Protein AF-J3C9U0-F1 (afdb_monomer)

Nearest PDB structures (foldseek):
  2knr-assembly1_A  TM=8.056E-01  e=1.288E-06  Agrobacterium fabrum str. C58
  4goq-assembly5_E  TM=7.306E-01  e=5.928E-05  Caulobacter vibrioides CB15
  6m6u-assembly1_F  TM=3.721E-01  e=9.800E+00  Shewanella oneidensis MR-1

Secondary structure (DSSP, 8-state):
--PPPEEEEEE-TTS-EEEEEEPPGGG--TT-TTS-EEEEEEEEE-HHHHHHHHHHHHHH-TT-EEEEE-S--S-GGGT-EE---

Structure (mmCIF, N/CA/C/O backbone):
data_AF-J3C9U0-F1
#
_entry.id   AF-J3C9U0-F1
#
loop_
_atom_site.group_PDB
_atom_site.id
_atom_site.type_symbol
_atom_site.label_atom_id
_atom_site.label_alt_id
_atom_site.label_comp_id
_atom_site.label_asym_id
_atom_site.label_entity_id
_atom_sit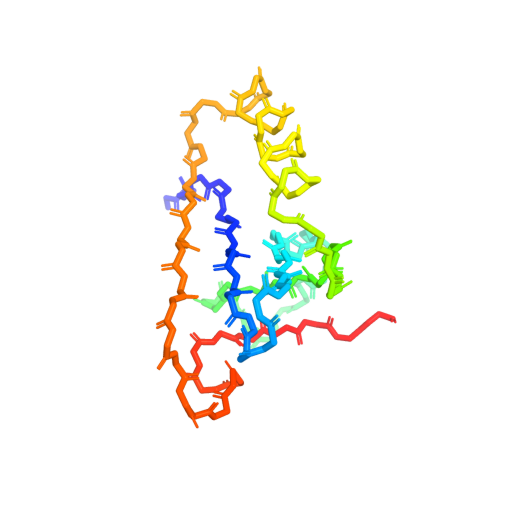e.label_seq_id
_atom_site.pdbx_PDB_ins_code
_atom_site.Cartn_x
_atom_site.Cartn_y
_atom_site.Cartn_z
_atom_site.occupancy
_atom_site.B_iso_or_equiv
_atom_site.auth_seq_id
_atom_site.auth_comp_id
_atom_site.auth_asym_id
_atom_site.auth_atom_id
_atom_site.pdbx_PDB_model_num
ATOM 1 N N . MET A 1 1 ? 5.383 4.332 -21.753 1.00 44.16 1 MET A N 1
ATOM 2 C CA . MET A 1 1 ? 4.838 5.438 -20.940 1.00 44.16 1 MET A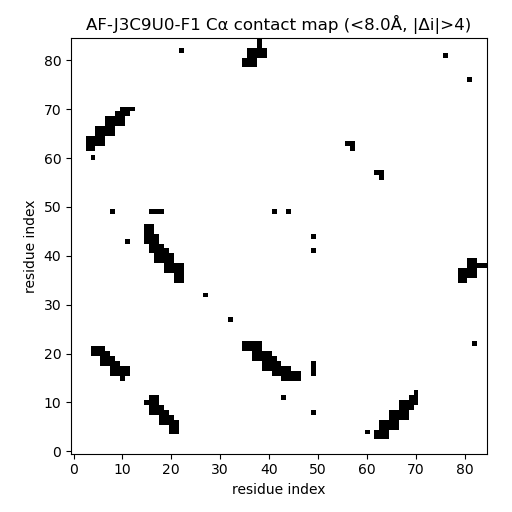 CA 1
ATOM 3 C C . MET A 1 1 ? 5.067 5.051 -19.494 1.00 44.16 1 MET A C 1
ATOM 5 O O . MET A 1 1 ? 4.574 4.002 -19.101 1.00 44.16 1 MET A O 1
ATOM 9 N N . GLU A 1 2 ? 5.870 5.811 -18.752 1.00 60.22 2 GLU A N 1
ATOM 10 C CA . GLU A 1 2 ? 5.956 5.656 -17.297 1.00 60.22 2 GLU A CA 1
ATOM 11 C C . GLU A 1 2 ? 4.620 6.128 -16.722 1.00 60.22 2 GLU A C 1
ATOM 13 O O . GLU A 1 2 ? 4.287 7.302 -16.824 1.00 60.22 2 GLU A O 1
ATOM 18 N N . ALA A 1 3 ? 3.799 5.205 -16.230 1.00 63.69 3 ALA A N 1
ATOM 19 C CA . ALA A 1 3 ? 2.665 5.574 -15.390 1.00 63.69 3 ALA A CA 1
ATOM 20 C C . ALA A 1 3 ? 3.169 5.638 -13.943 1.00 63.69 3 ALA A C 1
ATOM 22 O O . ALA A 1 3 ? 3.905 4.723 -13.549 1.00 63.69 3 ALA A O 1
ATOM 23 N N . GLY A 1 4 ? 2.780 6.692 -13.215 1.00 81.56 4 GLY A N 1
ATOM 24 C CA . GLY A 1 4 ? 3.265 7.054 -11.882 1.00 81.56 4 GLY A CA 1
ATOM 25 C C . GLY A 1 4 ? 3.236 5.945 -10.826 1.00 81.56 4 GLY A C 1
ATOM 26 O O . GLY A 1 4 ? 2.769 4.818 -11.052 1.00 81.56 4 GLY A O 1
ATOM 27 N N . ALA A 1 5 ? 3.799 6.247 -9.654 1.00 90.69 5 ALA A N 1
ATOM 28 C CA . ALA A 1 5 ? 3.897 5.285 -8.562 1.00 90.69 5 ALA A CA 1
ATOM 29 C C . ALA A 1 5 ? 2.503 4.820 -8.113 1.00 90.69 5 ALA A C 1
ATOM 31 O O . ALA A 1 5 ? 1.611 5.634 -7.896 1.00 90.69 5 ALA A O 1
ATOM 32 N N . ILE A 1 6 ? 2.313 3.509 -7.943 1.00 94.25 6 ILE A N 1
ATOM 33 C CA . ILE A 1 6 ? 1.054 2.944 -7.440 1.00 94.25 6 ILE A CA 1
ATOM 34 C C . ILE A 1 6 ? 1.290 2.397 -6.039 1.00 94.25 6 ILE A C 1
ATOM 36 O O . ILE A 1 6 ? 2.188 1.581 -5.829 1.00 94.25 6 ILE A O 1
ATOM 40 N N . PHE A 1 7 ? 0.446 2.813 -5.104 1.00 97.06 7 PHE A N 1
ATOM 41 C CA . PHE A 1 7 ? 0.351 2.241 -3.770 1.00 97.06 7 PHE A CA 1
ATOM 42 C C . PHE A 1 7 ? -0.987 1.525 -3.613 1.00 97.06 7 PHE A C 1
ATOM 44 O O . PHE A 1 7 ? -2.018 2.008 -4.082 1.00 97.06 7 PHE A O 1
ATOM 51 N N . ILE A 1 8 ? -0.975 0.380 -2.935 1.00 97.88 8 ILE A N 1
ATOM 52 C CA . ILE A 1 8 ? -2.179 -0.405 -2.654 1.00 97.88 8 ILE A CA 1
ATOM 53 C C . ILE A 1 8 ? -2.396 -0.439 -1.145 1.00 97.88 8 ILE A C 1
ATOM 55 O O . ILE A 1 8 ? -1.537 -0.908 -0.397 1.00 97.88 8 ILE A O 1
ATOM 59 N N . LYS A 1 9 ? -3.558 0.042 -0.706 1.00 98.25 9 LYS A N 1
ATOM 60 C CA . LYS A 1 9 ? -4.042 -0.023 0.673 1.00 98.25 9 LYS A CA 1
ATOM 61 C C . LYS A 1 9 ? -5.103 -1.119 0.742 1.00 98.25 9 LYS A C 1
ATOM 63 O O . LYS A 1 9 ? -6.147 -1.007 0.111 1.00 98.25 9 LYS A O 1
ATOM 68 N N . LEU A 1 10 ? -4.822 -2.195 1.470 1.00 98.38 10 LEU A N 1
ATOM 69 C CA . LEU A 1 10 ? -5.723 -3.342 1.599 1.00 98.38 10 LEU A CA 1
ATOM 70 C C . LEU A 1 10 ? -6.257 -3.416 3.026 1.00 98.38 10 LEU A C 1
ATOM 72 O O . LEU A 1 10 ? -5.469 -3.576 3.962 1.00 98.38 10 LEU A O 1
ATOM 76 N N . ARG A 1 11 ? -7.581 -3.338 3.179 1.00 98.00 11 ARG A N 1
ATOM 77 C CA . ARG A 1 11 ? -8.259 -3.504 4.465 1.00 98.00 11 ARG A CA 1
ATOM 78 C C . ARG A 1 11 ? -8.369 -4.984 4.825 1.00 98.00 11 ARG A C 1
ATOM 80 O O . ARG A 1 11 ? -8.913 -5.781 4.063 1.00 98.00 11 ARG A O 1
ATOM 87 N N . ASN A 1 12 ? -7.884 -5.344 6.006 1.00 96.25 12 ASN A N 1
ATOM 88 C CA . ASN A 1 12 ? -8.033 -6.677 6.575 1.00 96.25 12 ASN A CA 1
ATOM 89 C C . ASN A 1 12 ? -9.419 -6.843 7.232 1.00 96.25 12 ASN A C 1
ATOM 91 O O . ASN A 1 12 ? -10.021 -5.858 7.674 1.00 96.25 12 ASN A O 1
ATOM 95 N N . PRO A 1 13 ? -9.923 -8.084 7.383 1.00 94.56 13 PRO A N 1
ATOM 96 C CA . PRO A 1 13 ? -11.203 -8.342 8.052 1.00 94.56 13 PRO A CA 1
ATOM 97 C C . PRO A 1 13 ? -11.283 -7.840 9.502 1.00 94.56 13 PRO A C 1
ATOM 99 O O . PRO A 1 13 ? -12.374 -7.557 9.991 1.00 94.56 13 PRO A O 1
ATOM 102 N N . ASP A 1 14 ? -10.144 -7.725 10.189 1.00 95.12 14 ASP A N 1
ATOM 103 C CA . ASP A 1 14 ? -10.043 -7.214 11.562 1.00 95.12 14 ASP A CA 1
ATOM 104 C C . ASP A 1 14 ? -10.034 -5.674 11.650 1.00 95.12 14 ASP A C 1
ATOM 106 O O . ASP A 1 14 ? -9.979 -5.117 12.745 1.00 95.12 14 ASP A O 1
ATOM 110 N N . GLY A 1 15 ? -10.119 -4.979 10.510 1.00 95.75 15 GLY A N 1
ATOM 111 C CA . GLY A 1 15 ? -10.105 -3.520 10.424 1.00 95.75 15 GLY A CA 1
ATOM 112 C C . GLY A 1 15 ? -8.709 -2.893 10.414 1.00 95.75 15 GLY A C 1
ATOM 113 O O . GLY A 1 15 ? -8.613 -1.667 10.371 1.00 95.75 15 GLY A O 1
ATOM 114 N N . THR A 1 16 ? -7.641 -3.695 10.435 1.00 97.94 16 THR A N 1
ATOM 115 C CA . THR A 1 16 ? -6.278 -3.215 10.169 1.00 97.94 16 THR A CA 1
ATOM 116 C C . THR A 1 16 ? -6.013 -3.102 8.667 1.00 97.94 16 THR A C 1
ATOM 118 O O . THR A 1 16 ? -6.825 -3.526 7.844 1.00 97.94 16 THR A O 1
ATOM 121 N N . TYR A 1 17 ? -4.872 -2.526 8.292 1.00 98.50 17 TYR A N 1
ATOM 122 C CA . TYR A 1 17 ? -4.499 -2.321 6.897 1.00 98.50 17 TYR A CA 1
ATOM 123 C C . TYR A 1 17 ? -3.089 -2.819 6.589 1.00 98.50 17 TYR A C 1
ATOM 125 O O . TYR A 1 17 ? -2.151 -2.661 7.376 1.00 98.50 17 TYR A O 1
ATOM 133 N N . ASN A 1 18 ? -2.935 -3.355 5.382 1.00 98.12 18 ASN A N 1
ATOM 134 C CA . ASN A 1 18 ? -1.644 -3.593 4.751 1.00 98.12 18 ASN A CA 1
ATOM 135 C C . ASN A 1 18 ? -1.396 -2.510 3.697 1.00 98.12 18 ASN A C 1
ATOM 137 O O . ASN A 1 18 ? -2.313 -2.138 2.961 1.00 98.12 18 ASN A O 1
ATOM 141 N N . LEU A 1 19 ? -0.155 -2.039 3.597 1.00 98.38 19 LEU A N 1
ATOM 142 C CA . LEU A 1 19 ? 0.267 -1.100 2.560 1.00 98.38 19 LEU A CA 1
ATOM 143 C C . LEU A 1 19 ? 1.317 -1.757 1.678 1.00 98.38 19 LEU A C 1
ATOM 145 O O . LEU A 1 19 ? 2.309 -2.293 2.178 1.00 98.38 19 LEU A O 1
ATOM 149 N N . PHE A 1 20 ? 1.115 -1.649 0.372 1.00 97.50 20 PHE A N 1
ATOM 150 C CA . PHE A 1 20 ? 2.045 -2.096 -0.651 1.00 97.50 20 PHE A CA 1
ATOM 151 C C . PHE A 1 20 ? 2.467 -0.910 -1.514 1.00 97.50 20 PHE A C 1
ATOM 153 O O . PHE A 1 20 ? 1.648 -0.050 -1.835 1.00 97.50 20 PHE A O 1
ATOM 160 N N . GLY A 1 21 ? 3.743 -0.865 -1.879 1.00 95.19 21 GLY A N 1
ATOM 161 C CA . GLY A 1 21 ? 4.303 0.135 -2.788 1.00 95.19 21 GLY A CA 1
ATOM 162 C C . GLY A 1 21 ? 5.027 -0.520 -3.960 1.00 95.19 21 GLY A C 1
ATOM 163 O O . GLY A 1 21 ? 5.153 -1.747 -3.979 1.00 95.19 21 GLY A O 1
ATOM 164 N N . PRO A 1 22 ? 5.510 0.268 -4.931 1.00 92.81 22 PRO A N 1
ATOM 165 C CA . PRO A 1 22 ? 6.221 -0.266 -6.085 1.00 92.81 22 PRO A CA 1
ATOM 166 C C . PRO A 1 22 ? 7.493 -0.997 -5.640 1.00 92.81 22 PRO A C 1
ATOM 168 O O . PRO A 1 22 ? 8.249 -0.493 -4.808 1.00 92.81 22 PRO A O 1
ATOM 171 N N . ALA A 1 23 ? 7.742 -2.180 -6.201 1.00 89.56 23 ALA A N 1
ATOM 172 C CA . ALA A 1 23 ? 9.013 -2.866 -6.007 1.00 89.56 23 ALA A CA 1
ATOM 173 C C . ALA A 1 23 ? 10.171 -2.022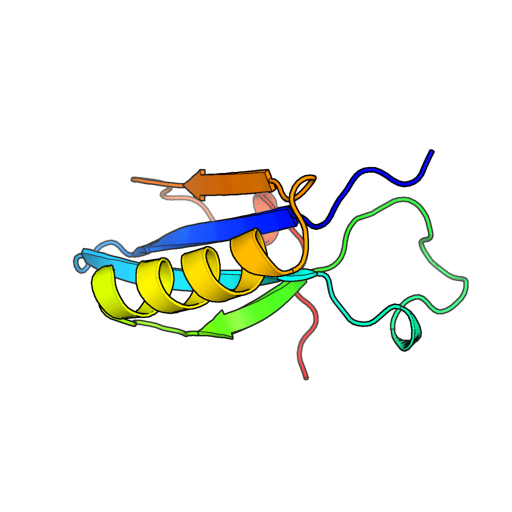 -6.587 1.00 89.56 23 ALA A C 1
ATOM 175 O O . ALA A 1 23 ? 9.980 -1.337 -7.601 1.00 89.56 23 ALA A O 1
ATOM 176 N N . PRO A 1 24 ? 11.378 -2.072 -5.991 1.00 82.44 24 PRO A N 1
ATOM 177 C CA . PRO A 1 24 ? 12.553 -1.408 -6.543 1.00 82.44 24 PRO A CA 1
ATOM 178 C C . PRO A 1 24 ? 12.803 -1.814 -7.997 1.00 82.44 24 PRO A C 1
ATOM 180 O O . PRO A 1 24 ? 12.735 -2.995 -8.332 1.00 82.44 24 PRO A O 1
ATOM 183 N N . GLN A 1 25 ? 13.179 -0.851 -8.845 1.00 71.62 25 GLN A N 1
ATOM 184 C CA . GLN A 1 25 ? 13.487 -1.112 -10.259 1.00 71.62 25 GLN A CA 1
ATOM 185 C C . GLN A 1 25 ? 14.555 -2.205 -10.449 1.00 71.62 25 GLN A C 1
ATOM 187 O O . GLN A 1 25 ? 14.489 -2.956 -11.411 1.00 71.62 25 GLN A O 1
ATOM 192 N N . MET A 1 26 ? 15.491 -2.355 -9.504 1.00 69.19 26 MET A N 1
ATOM 193 C CA . MET A 1 26 ? 16.538 -3.390 -9.539 1.00 69.19 26 MET A CA 1
ATOM 194 C C . MET A 1 26 ? 16.011 -4.834 -9.439 1.00 69.19 26 MET A C 1
ATOM 196 O O . MET A 1 26 ? 16.764 -5.757 -9.724 1.00 69.19 26 MET A O 1
ATOM 200 N N . ILE A 1 27 ? 14.756 -5.047 -9.018 1.00 67.25 27 ILE A N 1
ATOM 201 C CA . ILE A 1 27 ? 14.133 -6.383 -8.942 1.00 67.25 27 ILE A CA 1
ATOM 202 C C . ILE A 1 27 ? 13.587 -6.830 -10.307 1.00 67.25 27 ILE A C 1
ATOM 204 O O . ILE A 1 27 ? 13.382 -8.021 -10.536 1.00 67.25 27 ILE A O 1
ATOM 208 N N . TYR A 1 28 ? 13.386 -5.895 -11.236 1.00 62.78 28 TYR A N 1
ATOM 209 C CA . TYR A 1 28 ? 12.988 -6.203 -12.604 1.00 62.78 28 TYR A CA 1
ATOM 210 C C . TYR A 1 28 ? 14.215 -6.695 -13.389 1.00 62.78 28 TYR A C 1
ATOM 212 O O . TYR A 1 28 ? 14.817 -5.947 -14.153 1.00 62.78 28 TYR A O 1
ATOM 220 N N . ASP A 1 29 ? 14.608 -7.951 -13.171 1.00 57.44 29 ASP A N 1
ATOM 221 C CA . ASP A 1 29 ? 15.496 -8.676 -14.085 1.00 57.44 29 ASP A CA 1
ATOM 222 C C . ASP A 1 29 ? 14.671 -9.209 -15.276 1.00 57.44 29 ASP A C 1
ATOM 224 O O . ASP A 1 29 ? 13.470 -9.450 -15.126 1.00 57.44 29 ASP A O 1
ATOM 228 N N . GLU A 1 30 ? 15.306 -9.380 -16.441 1.00 54.16 30 GLU A N 1
ATOM 229 C CA . GLU A 1 30 ? 14.810 -9.436 -17.843 1.00 54.16 30 GLU A CA 1
ATOM 230 C C . GLU A 1 30 ? 13.601 -10.352 -18.182 1.00 54.16 30 GLU A C 1
ATOM 232 O O . GLU A 1 30 ? 13.206 -10.486 -19.340 1.00 54.16 30 GLU A O 1
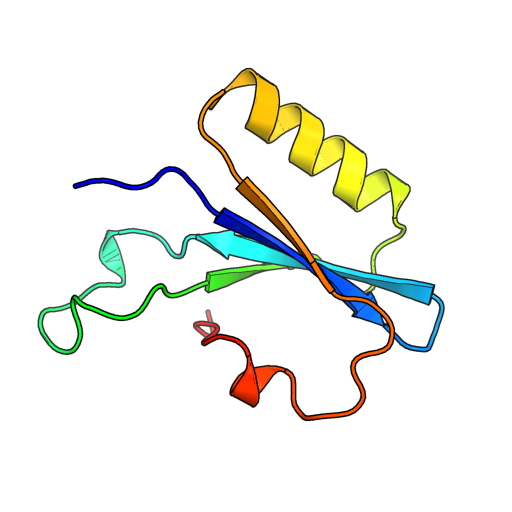ATOM 237 N N . THR A 1 31 ? 12.989 -11.007 -17.200 1.00 54.69 31 THR A N 1
ATOM 238 C CA . THR A 1 31 ? 12.056 -12.123 -17.375 1.00 54.69 31 THR A CA 1
ATOM 239 C C . THR A 1 31 ? 10.579 -11.740 -17.467 1.00 54.69 31 THR A C 1
ATOM 241 O O . THR A 1 31 ? 9.830 -12.506 -18.073 1.00 54.69 31 THR A O 1
ATOM 244 N N . LYS A 1 32 ? 10.139 -10.586 -16.932 1.00 56.81 32 LYS A N 1
ATOM 245 C CA . LYS A 1 32 ? 8.744 -10.100 -17.054 1.00 56.81 32 LYS A CA 1
ATOM 246 C C . LYS A 1 32 ? 8.618 -8.566 -16.942 1.00 56.81 32 LYS A C 1
ATOM 248 O O . LYS A 1 32 ? 8.241 -8.061 -15.888 1.00 56.81 32 LYS A O 1
ATOM 253 N N . PRO A 1 33 ? 8.894 -7.810 -18.017 1.00 56.59 33 PRO A N 1
ATOM 254 C CA . PRO A 1 33 ? 8.821 -6.345 -18.002 1.00 56.59 33 PRO A CA 1
ATOM 255 C C . PRO A 1 33 ? 7.392 -5.767 -17.935 1.00 56.59 33 PRO A C 1
ATOM 257 O O . PRO A 1 33 ? 7.245 -4.565 -17.725 1.00 56.59 33 PRO A O 1
ATOM 260 N N . ASP A 1 34 ? 6.349 -6.593 -18.098 1.00 65.38 34 ASP A N 1
ATOM 261 C CA . ASP A 1 34 ? 4.976 -6.108 -18.319 1.00 65.38 34 ASP A CA 1
ATOM 262 C C . ASP A 1 34 ? 4.072 -6.116 -17.066 1.00 65.38 34 ASP A C 1
ATOM 264 O O . ASP A 1 34 ? 3.013 -5.485 -17.073 1.00 65.38 34 ASP A O 1
ATOM 268 N N . GLU A 1 35 ? 4.463 -6.788 -15.974 1.00 75.00 35 GLU A N 1
ATOM 269 C CA . GLU A 1 35 ? 3.670 -6.859 -14.734 1.00 75.00 35 GLU A CA 1
ATOM 270 C C . GLU A 1 35 ? 4.258 -5.949 -13.647 1.00 75.00 35 GLU A C 1
ATOM 272 O O . GLU A 1 35 ? 5.447 -6.004 -13.338 1.00 75.00 35 GLU A O 1
ATOM 277 N N . ARG A 1 36 ? 3.415 -5.109 -13.029 1.00 85.38 36 ARG A N 1
ATOM 278 C CA . ARG A 1 36 ? 3.829 -4.288 -11.881 1.00 85.38 36 ARG A CA 1
ATOM 279 C C . ARG A 1 36 ? 4.028 -5.176 -10.660 1.00 85.38 36 ARG A C 1
ATOM 281 O O . ARG A 1 36 ? 3.089 -5.825 -10.202 1.00 85.38 36 ARG A O 1
ATOM 288 N N . LEU A 1 37 ? 5.233 -5.138 -10.110 1.00 89.75 37 LEU A N 1
ATOM 289 C CA . LEU A 1 37 ? 5.579 -5.808 -8.867 1.00 89.75 37 LEU A CA 1
ATOM 290 C C . LEU A 1 37 ? 5.464 -4.836 -7.697 1.00 89.75 37 LEU A C 1
ATOM 292 O O . LEU A 1 37 ? 5.867 -3.672 -7.790 1.00 89.75 37 LEU A O 1
ATOM 296 N N . PHE A 1 38 ? 4.946 -5.339 -6.581 1.00 93.56 38 PHE A N 1
ATOM 297 C CA . PHE A 1 38 ? 4.784 -4.579 -5.350 1.00 93.56 38 PHE A CA 1
ATOM 298 C C . PHE A 1 38 ? 5.602 -5.190 -4.218 1.00 93.56 38 PHE A C 1
ATOM 300 O O . PHE A 1 38 ? 5.871 -6.385 -4.208 1.00 93.56 38 PHE A O 1
ATOM 307 N N . MET A 1 39 ? 5.962 -4.385 -3.227 1.00 94.06 39 MET A N 1
ATOM 308 C CA . MET A 1 39 ? 6.534 -4.857 -1.968 1.00 94.06 39 MET A CA 1
ATOM 309 C C . MET A 1 39 ? 5.635 -4.453 -0.803 1.00 94.06 39 MET A C 1
ATOM 311 O O . MET A 1 39 ? 5.025 -3.379 -0.827 1.00 94.06 39 MET A O 1
ATOM 315 N N . GLN A 1 40 ? 5.551 -5.298 0.224 1.00 96.12 40 GLN A N 1
ATOM 316 C CA . GLN A 1 40 ? 4.818 -4.946 1.435 1.00 96.12 40 GLN A CA 1
ATOM 317 C C . GLN A 1 40 ? 5.626 -3.939 2.258 1.00 96.12 40 GLN A C 1
ATOM 319 O O . GLN A 1 40 ? 6.738 -4.222 2.690 1.00 96.12 40 GLN A O 1
ATOM 324 N N . LEU A 1 41 ? 5.049 -2.759 2.475 1.00 96.50 41 LEU A N 1
ATOM 325 C CA . LEU A 1 41 ? 5.651 -1.680 3.258 1.00 96.50 41 LEU A CA 1
ATOM 326 C C . LEU A 1 41 ? 5.193 -1.722 4.714 1.00 96.50 41 LEU A C 1
ATOM 328 O O . LEU A 1 41 ? 5.976 -1.449 5.622 1.00 96.50 41 LEU A O 1
ATOM 332 N N . LYS A 1 42 ? 3.919 -2.069 4.937 1.00 97.69 42 LYS A N 1
ATOM 333 C CA . LYS A 1 42 ? 3.328 -2.243 6.269 1.00 97.69 42 LYS A CA 1
ATOM 334 C C . LYS A 1 42 ? 2.346 -3.407 6.292 1.00 97.69 42 LYS A C 1
ATOM 336 O O . LYS A 1 42 ? 1.709 -3.726 5.285 1.00 97.69 42 LYS A O 1
ATOM 341 N N . SER A 1 43 ? 2.224 -4.024 7.463 1.00 97.44 43 SER A N 1
ATOM 342 C CA . SER A 1 43 ? 1.324 -5.144 7.724 1.00 97.44 43 SER A CA 1
ATOM 343 C C . SER A 1 43 ? 0.528 -4.896 8.999 1.00 97.44 43 SER A C 1
ATOM 345 O O . SER A 1 43 ? 1.116 -4.458 9.988 1.00 97.44 43 SER A O 1
ATOM 347 N N . ASN A 1 44 ? -0.776 -5.183 8.973 1.00 97.69 44 ASN A N 1
ATOM 348 C CA . ASN A 1 44 ? -1.692 -5.088 10.118 1.00 97.69 44 ASN A CA 1
ATOM 349 C C . ASN A 1 44 ? -1.591 -3.757 10.895 1.00 97.69 44 ASN A C 1
ATOM 351 O O . ASN A 1 44 ? -1.599 -3.735 12.126 1.00 97.69 44 ASN A O 1
ATOM 355 N N . ALA A 1 45 ? -1.456 -2.641 10.176 1.00 98.50 45 ALA A N 1
ATOM 356 C CA . ALA A 1 45 ? -1.299 -1.313 10.759 1.00 98.50 45 ALA A CA 1
ATOM 357 C C . ALA A 1 45 ? -2.648 -0.602 10.935 1.00 98.50 45 ALA A C 1
ATOM 359 O O . ALA A 1 45 ? -3.637 -0.939 10.277 1.00 98.50 45 ALA A O 1
ATOM 360 N N . ALA A 1 46 ? -2.685 0.416 11.799 1.00 98.50 46 ALA A N 1
ATOM 361 C CA . ALA A 1 46 ? -3.834 1.306 11.877 1.00 98.50 46 ALA A CA 1
ATOM 362 C C . ALA A 1 46 ? -3.943 2.142 10.59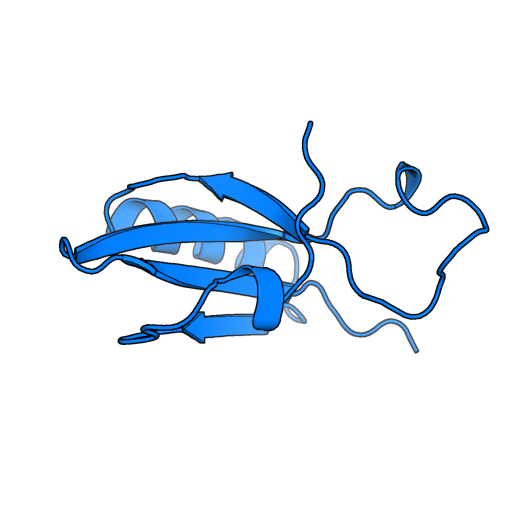5 1.00 98.50 46 ALA A C 1
ATOM 364 O O . ALA A 1 46 ? -2.941 2.511 9.982 1.00 98.50 46 ALA A O 1
ATOM 365 N N . GLU A 1 47 ? -5.168 2.491 10.211 1.00 98.19 47 GLU A N 1
ATOM 366 C CA . GLU A 1 47 ? -5.412 3.260 8.990 1.00 98.19 47 GLU A CA 1
ATOM 367 C C . GLU A 1 47 ? -4.675 4.604 8.976 1.00 98.19 47 GLU A C 1
ATOM 369 O O . GLU A 1 47 ? -4.107 5.002 7.962 1.00 98.19 47 GLU A O 1
ATOM 374 N N . MET A 1 48 ? -4.646 5.281 10.126 1.00 98.31 48 MET A N 1
ATOM 375 C CA . MET A 1 48 ? -3.969 6.566 10.288 1.00 98.31 48 MET A CA 1
ATOM 376 C C . MET A 1 48 ? -2.474 6.462 9.971 1.00 98.31 48 MET A C 1
ATOM 378 O O . MET A 1 48 ? -1.948 7.309 9.257 1.00 98.31 48 MET A O 1
ATOM 382 N N . ASP A 1 49 ? -1.818 5.380 10.399 1.00 98.50 49 ASP A N 1
ATOM 383 C CA . ASP A 1 49 ? -0.396 5.155 10.124 1.00 98.50 49 ASP A CA 1
ATOM 384 C C . ASP A 1 49 ? -0.121 4.919 8.633 1.00 98.50 49 ASP A C 1
ATOM 386 O O . ASP A 1 49 ? 0.962 5.248 8.145 1.00 98.50 49 ASP A O 1
ATOM 390 N N . ILE A 1 50 ? -1.074 4.315 7.910 1.00 98.44 50 ILE A N 1
ATOM 391 C CA . ILE A 1 50 ? -0.994 4.140 6.455 1.00 98.44 50 ILE A CA 1
ATOM 392 C C . ILE A 1 50 ? -1.198 5.481 5.747 1.00 98.44 50 ILE A C 1
ATOM 394 O O . ILE A 1 50 ? -0.417 5.836 4.863 1.00 98.44 50 ILE A O 1
ATOM 398 N N . ASN A 1 51 ? -2.214 6.244 6.154 1.00 98.06 51 ASN A N 1
ATOM 399 C CA . ASN A 1 51 ? -2.539 7.539 5.561 1.00 98.06 51 ASN A CA 1
ATOM 400 C C . ASN A 1 51 ? -1.399 8.553 5.754 1.00 98.06 51 ASN A C 1
ATOM 402 O O . ASN A 1 51 ? -1.045 9.256 4.809 1.00 98.06 51 ASN A O 1
ATOM 406 N N . ASP A 1 52 ? -0.762 8.576 6.928 1.00 98.19 52 ASP A N 1
ATOM 407 C CA . ASP A 1 52 ? 0.393 9.438 7.203 1.00 98.19 52 ASP A CA 1
ATOM 408 C C . ASP A 1 52 ? 1.585 9.138 6.284 1.00 98.19 52 ASP A C 1
ATOM 410 O O . ASP A 1 52 ? 2.317 10.050 5.882 1.00 98.19 52 ASP A O 1
ATOM 414 N N . ASP A 1 53 ? 1.799 7.869 5.936 1.00 97.25 53 ASP A N 1
ATOM 415 C CA . ASP A 1 53 ? 2.857 7.479 5.008 1.00 97.25 53 ASP A CA 1
ATOM 416 C C . ASP A 1 53 ? 2.501 7.815 3.559 1.00 97.25 53 ASP A C 1
ATOM 418 O O . ASP A 1 53 ? 3.348 8.348 2.840 1.00 97.25 53 ASP A O 1
ATOM 422 N N . LEU A 1 54 ? 1.252 7.596 3.142 1.00 96.88 54 LEU A N 1
ATOM 423 C CA . LEU A 1 54 ? 0.768 7.981 1.812 1.00 96.88 54 LEU A CA 1
ATOM 424 C C . LEU A 1 54 ? 0.837 9.499 1.594 1.00 96.88 54 LEU A C 1
ATOM 426 O O . LEU A 1 54 ? 1.292 9.952 0.545 1.00 96.88 54 LEU A O 1
ATOM 430 N N . GLU A 1 55 ? 0.484 10.301 2.600 1.00 96.69 55 GLU A N 1
ATOM 431 C CA . GLU A 1 55 ? 0.610 11.760 2.537 1.00 96.69 55 GLU A CA 1
ATOM 432 C C . GLU A 1 55 ? 2.071 12.216 2.435 1.00 96.69 55 GLU A C 1
ATOM 434 O O . GLU A 1 55 ? 2.362 13.221 1.782 1.00 96.69 55 GLU A O 1
ATOM 439 N N . LYS A 1 56 ? 3.027 11.485 3.032 1.00 95.50 56 LYS A N 1
ATOM 440 C CA . LYS A 1 56 ? 4.457 11.739 2.783 1.00 95.50 56 LYS A CA 1
ATOM 441 C C . LYS A 1 56 ? 4.794 11.487 1.317 1.00 95.50 56 LYS A C 1
ATOM 443 O O . LYS A 1 56 ? 5.418 12.358 0.722 1.00 95.50 56 LYS A O 1
ATOM 448 N N . GLN A 1 57 ? 4.369 10.362 0.738 1.00 94.75 57 GLN A N 1
ATOM 449 C CA . GLN A 1 57 ? 4.646 10.031 -0.669 1.00 94.75 57 GLN A CA 1
ATOM 450 C C . GLN A 1 57 ? 4.042 11.058 -1.633 1.00 94.75 57 GLN A C 1
ATOM 452 O O . GLN A 1 57 ? 4.727 11.525 -2.536 1.00 94.75 57 GLN A O 1
ATOM 457 N N . LYS A 1 58 ? 2.808 11.504 -1.377 1.00 93.38 58 LYS A N 1
ATOM 458 C CA . LYS A 1 58 ? 2.095 12.498 -2.197 1.00 93.38 58 LYS A CA 1
ATOM 459 C C . LYS A 1 58 ? 2.803 13.846 -2.280 1.00 93.38 58 LYS A C 1
ATOM 461 O O . LYS A 1 58 ? 2.676 14.554 -3.274 1.00 93.38 58 LYS A O 1
ATOM 466 N N . ARG A 1 59 ? 3.558 14.216 -1.241 1.00 93.62 59 ARG A N 1
ATOM 467 C CA . ARG A 1 59 ? 4.387 15.431 -1.265 1.00 93.62 59 ARG A CA 1
ATOM 468 C C . ARG A 1 59 ? 5.608 15.305 -2.175 1.00 93.62 59 ARG A C 1
ATOM 470 O O . ARG A 1 59 ? 6.117 16.333 -2.608 1.00 93.62 59 ARG A O 1
ATOM 477 N N . TRP A 1 60 ? 6.080 14.086 -2.431 1.00 90.44 60 TRP A N 1
ATOM 478 C CA . TRP A 1 60 ? 7.235 13.815 -3.289 1.00 90.44 60 TRP A CA 1
ATOM 479 C C . TRP A 1 60 ? 6.838 13.559 -4.742 1.00 90.44 60 TRP A C 1
ATOM 481 O O . TRP A 1 60 ? 7.525 14.037 -5.639 1.00 90.44 60 TRP A O 1
ATOM 491 N N . ASP A 1 61 ? 5.734 12.844 -4.963 1.00 89.56 61 ASP A N 1
ATOM 492 C CA . ASP A 1 61 ? 5.225 12.494 -6.288 1.00 89.56 61 ASP A CA 1
ATOM 493 C C . ASP A 1 61 ? 3.737 12.848 -6.398 1.00 89.56 61 ASP A C 1
ATOM 495 O O . ASP A 1 61 ? 2.870 12.201 -5.806 1.00 89.56 61 ASP A O 1
ATOM 499 N N . SER A 1 62 ? 3.438 13.901 -7.160 1.00 87.62 62 SER A N 1
ATOM 500 C 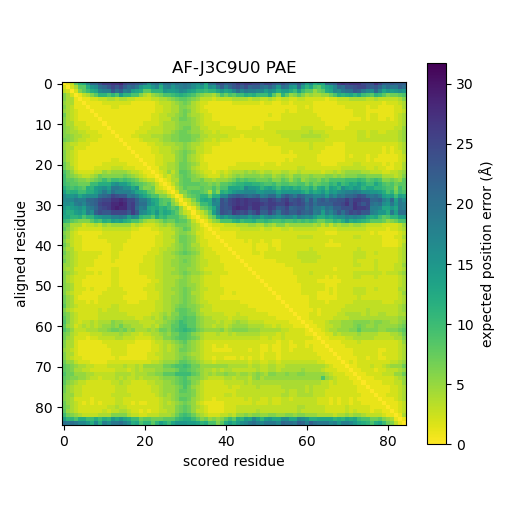CA . SER A 1 62 ? 2.062 14.333 -7.410 1.00 87.62 62 SER A CA 1
ATOM 501 C C . SER A 1 62 ? 1.319 13.456 -8.422 1.00 87.62 62 SER A C 1
ATOM 503 O O . SER A 1 62 ? 0.107 13.611 -8.546 1.00 87.62 62 SER A O 1
ATOM 505 N N . ASP A 1 63 ? 2.023 12.581 -9.148 1.00 91.19 63 ASP A N 1
ATOM 506 C CA . ASP A 1 63 ? 1.453 11.637 -10.121 1.00 91.19 63 ASP A CA 1
ATOM 507 C C . ASP A 1 63 ? 1.234 10.236 -9.517 1.00 91.19 63 ASP A C 1
ATOM 509 O O . ASP A 1 63 ? 1.023 9.252 -10.230 1.00 91.19 63 ASP A O 1
ATOM 513 N N . LEU A 1 64 ? 1.269 10.117 -8.185 1.00 92.88 64 LEU A N 1
ATOM 514 C CA . LEU A 1 64 ? 1.002 8.844 -7.531 1.00 92.88 64 LEU A CA 1
ATOM 515 C C . LEU A 1 64 ? -0.481 8.468 -7.577 1.00 92.88 64 LEU A C 1
ATOM 517 O O . LEU A 1 64 ? -1.380 9.309 -7.496 1.00 92.88 64 LEU A O 1
ATOM 521 N N . TRP A 1 65 ? -0.725 7.164 -7.599 1.00 94.81 65 TRP A N 1
ATOM 522 C CA . TRP A 1 65 ? -2.043 6.552 -7.511 1.00 94.81 65 TRP A CA 1
ATOM 523 C C . TRP A 1 65 ? -2.154 5.730 -6.232 1.00 94.81 65 TRP A C 1
ATOM 525 O O . TRP A 1 65 ? -1.241 4.986 -5.871 1.00 94.81 65 TRP A O 1
ATOM 535 N N . ILE A 1 66 ? -3.300 5.834 -5.562 1.00 95.81 66 ILE A N 1
ATOM 536 C CA . ILE A 1 66 ? -3.644 5.017 -4.395 1.00 95.81 66 ILE A CA 1
ATOM 537 C C . ILE A 1 66 ? -4.844 4.165 -4.780 1.00 95.81 66 ILE A C 1
ATOM 539 O O . ILE A 1 66 ? -5.888 4.695 -5.159 1.00 95.81 66 ILE A O 1
ATOM 543 N N . VAL A 1 67 ? -4.690 2.850 -4.678 1.00 97.19 67 VAL A N 1
ATOM 544 C CA . VAL A 1 67 ? -5.776 1.887 -4.851 1.00 97.19 67 VAL A CA 1
ATOM 545 C C . VAL A 1 67 ? -6.143 1.353 -3.479 1.00 97.19 67 VAL A C 1
ATOM 547 O O . VAL A 1 67 ? -5.342 0.677 -2.834 1.00 97.19 67 VAL A O 1
ATOM 550 N N . GLU A 1 68 ? -7.350 1.667 -3.033 1.00 97.75 68 GLU A N 1
ATOM 551 C CA . GLU A 1 68 ? -7.902 1.115 -1.804 1.00 97.75 68 GLU A CA 1
ATOM 552 C C . GLU A 1 68 ? -8.792 -0.085 -2.122 1.00 97.75 68 GLU A C 1
ATOM 554 O O . GLU A 1 68 ? -9.649 -0.028 -3.004 1.00 97.75 68 GLU A O 1
ATOM 559 N N . ILE A 1 69 ? -8.539 -1.190 -1.426 1.00 98.06 69 ILE A N 1
ATOM 560 C CA . ILE A 1 69 ? -9.247 -2.454 -1.591 1.00 98.06 69 ILE A CA 1
ATOM 561 C C . ILE A 1 69 ? -9.875 -2.804 -0.249 1.00 98.06 69 ILE A C 1
ATOM 563 O O . ILE A 1 69 ? -9.177 -3.069 0.734 1.00 98.06 69 ILE A O 1
ATOM 567 N N . GLU A 1 70 ? -11.201 -2.832 -0.234 1.00 96.19 70 GLU A N 1
ATOM 568 C CA . GLU A 1 70 ? -12.007 -3.167 0.933 1.00 96.19 70 GLU A CA 1
ATOM 569 C C . GLU A 1 70 ? -12.847 -4.415 0.670 1.00 96.19 70 GLU A C 1
ATOM 571 O O . GLU A 1 70 ? -13.196 -4.718 -0.472 1.00 96.19 70 GLU A O 1
ATOM 576 N N . ASP A 1 71 ? -13.160 -5.148 1.740 1.00 93.94 71 ASP A N 1
ATOM 577 C CA . ASP A 1 71 ? -14.061 -6.307 1.739 1.00 93.94 71 ASP A CA 1
ATOM 578 C C . ASP A 1 71 ? -13.729 -7.411 0.716 1.00 93.94 71 ASP A C 1
ATOM 580 O O . ASP A 1 71 ? -14.571 -8.255 0.393 1.00 93.94 71 ASP A O 1
ATOM 584 N N . TYR A 1 72 ? -12.483 -7.463 0.243 1.00 94.44 72 TYR A N 1
ATOM 585 C CA . TYR A 1 72 ? -12.015 -8.533 -0.623 1.00 94.44 72 TYR A CA 1
ATOM 586 C C . TYR A 1 72 ? -11.857 -9.835 0.171 1.00 94.44 72 TYR A C 1
ATOM 588 O O . TYR A 1 72 ? -11.224 -9.872 1.225 1.00 94.44 72 TYR A O 1
ATOM 596 N N . ARG A 1 73 ? -12.466 -10.913 -0.333 1.00 90.75 73 ARG A N 1
ATOM 597 C CA . ARG A 1 73 ? -12.538 -12.217 0.354 1.00 90.75 73 ARG A CA 1
ATOM 598 C C . ARG A 1 73 ? -11.742 -13.332 -0.329 1.00 90.75 73 ARG A C 1
ATOM 600 O O . ARG A 1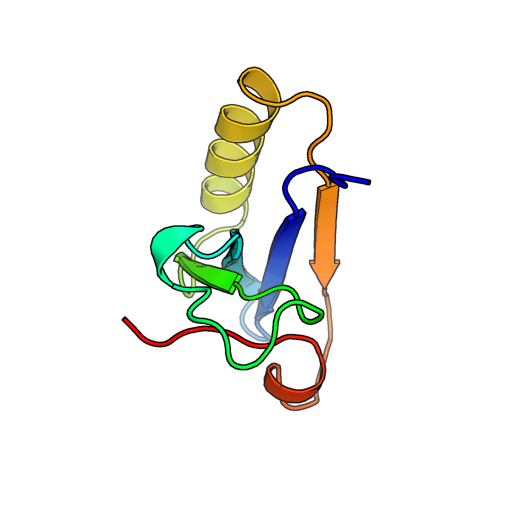 73 ? -11.736 -14.445 0.188 1.00 90.75 73 ARG A O 1
ATOM 607 N N . GLY A 1 74 ? -11.143 -13.056 -1.487 1.00 92.88 74 GLY A N 1
ATOM 608 C CA . GLY A 1 74 ? -10.279 -14.000 -2.202 1.00 92.88 74 GLY A CA 1
ATOM 609 C C . GLY A 1 74 ? -8.835 -13.948 -1.703 1.00 92.88 74 GLY A C 1
ATOM 610 O O . GLY A 1 74 ? -8.515 -13.204 -0.771 1.00 92.88 74 GLY A O 1
ATOM 611 N N . ASP A 1 75 ? -7.944 -14.704 -2.343 1.00 92.88 75 ASP A N 1
ATOM 612 C CA . ASP A 1 75 ? -6.512 -14.557 -2.091 1.00 92.88 75 ASP A CA 1
ATOM 613 C C . ASP A 1 75 ? -6.011 -13.255 -2.735 1.00 92.88 75 ASP A C 1
ATOM 615 O O . ASP A 1 75 ? -6.270 -12.979 -3.909 1.00 92.88 75 ASP A O 1
ATOM 619 N N . ARG A 1 76 ? -5.304 -12.421 -1.959 1.00 93.56 76 ARG A N 1
ATOM 620 C CA . ARG A 1 76 ? -4.666 -11.183 -2.438 1.00 93.56 76 ARG A CA 1
ATOM 621 C C . ARG A 1 76 ? -3.781 -11.450 -3.658 1.00 93.56 76 ARG A C 1
ATOM 623 O O . ARG A 1 76 ? -3.679 -10.581 -4.520 1.00 93.56 76 ARG A O 1
ATOM 630 N N . SER A 1 77 ? -3.142 -12.622 -3.726 1.00 92.38 77 SER A N 1
ATOM 631 C CA . SER A 1 77 ? -2.269 -13.007 -4.841 1.00 92.38 77 SER A CA 1
ATOM 632 C C . SER A 1 77 ? -2.983 -13.018 -6.202 1.00 92.38 77 SER A C 1
ATOM 634 O O . SER A 1 77 ? -2.325 -12.863 -7.227 1.00 92.38 77 SER A O 1
ATOM 636 N N . GLU A 1 78 ? -4.318 -13.100 -6.218 1.00 93.62 78 GLU A N 1
ATOM 637 C CA . GLU A 1 78 ? -5.148 -12.997 -7.425 1.00 93.62 78 GLU A CA 1
ATOM 638 C C . GLU A 1 78 ? -5.306 -11.550 -7.934 1.00 93.62 78 GLU A C 1
ATOM 640 O O . GLU A 1 78 ? -5.711 -11.343 -9.076 1.00 93.62 78 GLU A O 1
ATOM 645 N N . LEU A 1 79 ? -5.003 -10.542 -7.104 1.00 93.81 79 LEU A N 1
ATOM 646 C CA . LEU A 1 79 ? -5.164 -9.121 -7.440 1.00 93.81 79 LEU A CA 1
ATOM 647 C C . LEU A 1 79 ? -3.864 -8.471 -7.916 1.00 93.81 79 LEU A C 1
ATOM 649 O O . LEU A 1 79 ? -3.884 -7.655 -8.836 1.00 93.81 79 LEU A O 1
ATOM 653 N N . PHE A 1 80 ? -2.744 -8.778 -7.260 1.00 93.31 80 PHE A N 1
ATOM 654 C CA . PHE A 1 80 ? -1.434 -8.219 -7.595 1.00 93.31 80 PHE A CA 1
ATOM 655 C C . PHE A 1 80 ? -0.294 -9.071 -7.033 1.00 93.31 80 PHE A C 1
ATOM 657 O O . PHE A 1 80 ? -0.415 -9.715 -5.987 1.00 93.31 80 PHE A O 1
ATOM 664 N N . SER A 1 81 ? 0.850 -9.032 -7.715 1.00 91.94 81 SER A N 1
ATOM 665 C CA . SER A 1 81 ? 2.050 -9.764 -7.315 1.00 91.94 81 SER A CA 1
ATOM 666 C C . SER A 1 81 ? 2.878 -8.969 -6.309 1.00 91.94 81 SER A C 1
ATOM 668 O O . SER A 1 81 ? 3.195 -7.796 -6.522 1.00 91.94 81 SER A O 1
ATOM 670 N N . VAL A 1 82 ? 3.257 -9.634 -5.219 1.00 92.19 82 VAL A N 1
ATOM 671 C CA . VAL A 1 82 ? 4.148 -9.084 -4.195 1.00 92.19 82 VAL A CA 1
ATOM 672 C C . VAL A 1 82 ? 5.463 -9.848 -4.229 1.00 92.19 82 VAL A C 1
ATOM 674 O O . VAL A 1 82 ? 5.452 -11.076 -4.242 1.00 92.19 82 VAL A O 1
ATOM 677 N N . VAL A 1 83 ? 6.583 -9.131 -4.241 1.00 89.38 83 VAL A N 1
ATOM 678 C CA . VAL A 1 83 ? 7.910 -9.731 -4.089 1.00 89.38 83 VAL A CA 1
ATOM 679 C C . VAL A 1 83 ? 8.170 -9.998 -2.610 1.00 89.38 83 VAL A C 1
ATOM 681 O O . VAL A 1 83 ? 7.947 -9.128 -1.765 1.00 89.38 83 VAL A O 1
ATOM 684 N N . GLU A 1 84 ? 8.610 -11.212 -2.296 1.00 75.75 84 GLU A N 1
ATOM 685 C CA . GLU A 1 84 ? 9.128 -11.538 -0.969 1.00 75.75 84 GLU A CA 1
ATOM 686 C C . GLU A 1 84 ? 10.565 -11.020 -0.868 1.00 75.75 84 GLU A C 1
ATOM 688 O O . GLU A 1 84 ? 11.353 -11.182 -1.804 1.00 75.75 84 GLU A O 1
ATOM 693 N N . VAL A 1 85 ? 10.883 -10.358 0.245 1.00 59.66 85 VAL A N 1
ATOM 694 C CA . VAL A 1 85 ? 12.219 -9.826 0.555 1.00 59.66 85 VAL A CA 1
ATOM 695 C C . VAL A 1 85 ? 12.716 -10.467 1.838 1.00 59.66 85 VAL A C 1
ATOM 697 O O . VAL A 1 85 ? 11.894 -10.570 2.778 1.00 59.66 85 VAL A O 1
#

Foldseek 3Di:
DDQDKEKEWEQDPVRFIWIKTFDPPVVPDPPDPDATEIETPDDRHHPVVVVVVVVVVCVVDVRYHYHYHPPDDDPCCVVGHYDDD

Mean predicted aligned error: 4.96 Å

Radius of gyration: 13.21 Å; Cα contacts (8 Å, |Δi|>4): 122; chains: 1; bounding box: 31×30×33 Å

Sequence (85 aa):
MEAGAIFIKLRNPDGTYNLFGPAPQMIYDETKPDERLFMQLKSNAAEMDINDDLEKQKRWDSDLWIVEIEDYRGDRSELFSVVEV

pLDDT: mean 88.5, std 13.6, range [44.16, 98.5]

Solvent-accessible surface area (backbone atoms only — not comparable to full-atom values): 5298 Å² total; per-residue (Å²): 131,93,72,56,58,51,32,40,41,38,49,44,97,87,69,27,26,33,34,31,34,64,44,63,74,87,72,70,58,98,83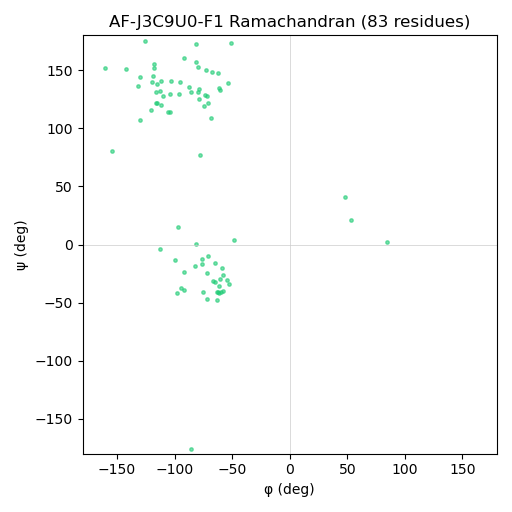,60,93,85,65,79,49,23,28,77,77,45,70,75,32,57,61,66,66,51,51,58,51,50,56,54,50,48,74,77,40,83,62,52,44,80,46,76,45,68,88,73,83,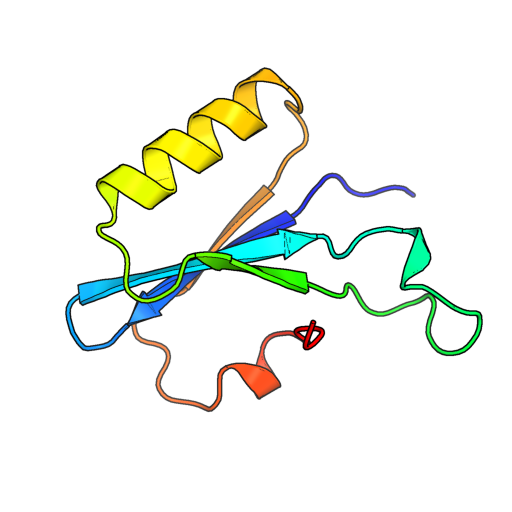71,66,65,73,80,77,52,51,65,59,87,129